Protein AF-A0A8S7IER7-F1 (afdb_monomer_lite)

Radius of gyration: 17.35 Å; chains: 1; bounding box: 42×35×53 Å

pLDDT: mean 88.7, std 8.32, range [38.31, 96.81]

Foldseek 3Di:
DDQCQLVNVLCCLQPPVLLCPDQSVDPVSNVVQVVLCVVPVVLLNVLSNLCSVQPPSVLLCNQVVCVSVLLVAAAQDHPDHSVNSSQQSSQQSVVLVVDDPVVVQQQPLRAKAWDDWDADPVRKIWTWIKGQDPDSHFAGIWIFIDINNHTDDIWHWTWHDDPNDTDIRTGGD

Organism: Escherichia coli (NCBI:txid562)

InterPro domains:
  IPR007488 Protein of unknown function DUF535 [PF04393] (23-173)
  IPR007488 Protein of unknown function DUF535 [PTHR38785] (21-173)

Structure (mmCIF, N/CA/C/O backbone):
data_AF-A0A8S7IER7-F1
#
_entry.id   AF-A0A8S7IER7-F1
#
loop_
_atom_site.group_PDB
_atom_site.id
_atom_site.type_symbol
_atom_site.label_atom_id
_atom_site.label_alt_id
_atom_site.label_comp_id
_atom_site.label_asym_id
_atom_site.label_entity_id
_atom_site.label_seq_id
_atom_site.pdbx_PDB_ins_code
_atom_site.Cartn_x
_atom_site.Cartn_y
_atom_site.Cartn_z
_atom_site.occupancy
_atom_site.B_iso_or_equiv
_atom_site.auth_seq_id
_atom_site.auth_comp_id
_atom_site.auth_asym_id
_atom_site.auth_atom_id
_atom_site.pdbx_PDB_model_num
ATOM 1 N N . MET A 1 1 ? -5.948 15.440 -17.490 1.00 38.31 1 MET A N 1
ATOM 2 C CA . MET A 1 1 ? -4.949 14.830 -16.587 1.00 38.31 1 MET A CA 1
ATOM 3 C C . MET A 1 1 ? -4.054 13.974 -17.465 1.00 38.31 1 MET A C 1
ATOM 5 O O . MET A 1 1 ? -4.584 13.185 -18.235 1.00 38.31 1 MET A O 1
ATOM 9 N N . SER A 1 2 ? -2.760 14.281 -17.532 1.00 42.16 2 SER A N 1
ATOM 10 C CA . SER A 1 2 ? -1.849 13.735 -18.546 1.00 42.16 2 SER A CA 1
ATOM 11 C C . SER A 1 2 ? -1.769 12.212 -18.452 1.00 42.16 2 SER A C 1
ATOM 13 O O . SER A 1 2 ? -1.545 11.676 -17.372 1.00 42.16 2 SER A O 1
ATOM 15 N N . ASN A 1 3 ? -1.921 11.524 -19.589 1.00 51.56 3 ASN A N 1
ATOM 16 C CA . ASN A 1 3 ? -1.562 10.113 -19.722 1.00 51.56 3 ASN A CA 1
ATOM 17 C C . ASN A 1 3 ? -0.083 9.970 -19.339 1.00 51.56 3 ASN A C 1
ATOM 19 O O . ASN A 1 3 ? 0.804 10.237 -20.153 1.00 51.56 3 ASN A O 1
ATOM 23 N N . LEU A 1 4 ? 0.185 9.625 -18.079 1.00 62.81 4 LEU A N 1
ATOM 24 C CA . LEU A 1 4 ? 1.520 9.321 -17.588 1.00 62.81 4 LEU A CA 1
ATOM 25 C C . LEU A 1 4 ? 2.020 8.116 -18.380 1.00 62.81 4 LEU A C 1
ATOM 27 O O . LEU A 1 4 ? 1.616 6.979 -18.166 1.00 62.81 4 LEU A O 1
ATOM 31 N N . SER A 1 5 ? 2.889 8.379 -19.351 1.00 80.25 5 SER A N 1
ATOM 32 C CA . SER A 1 5 ? 3.629 7.328 -20.033 1.00 80.25 5 SER A CA 1
ATOM 33 C C . SER A 1 5 ? 4.486 6.588 -19.007 1.00 80.25 5 SER A C 1
ATOM 35 O O . SER A 1 5 ? 5.054 7.207 -18.104 1.00 80.25 5 SER A O 1
ATOM 37 N N . VAL A 1 6 ? 4.648 5.277 -19.176 1.00 82.44 6 VAL A N 1
ATOM 38 C CA . VAL A 1 6 ? 5.526 4.430 -18.349 1.00 82.44 6 VAL A CA 1
ATOM 39 C C . VAL A 1 6 ? 6.906 5.069 -18.143 1.00 82.44 6 VAL A C 1
ATOM 41 O O . VAL A 1 6 ? 7.447 5.058 -17.040 1.00 82.44 6 VAL A O 1
ATOM 44 N N . ILE A 1 7 ? 7.453 5.687 -19.193 1.00 83.94 7 ILE A N 1
ATOM 45 C CA . ILE A 1 7 ? 8.747 6.376 -19.147 1.00 83.94 7 ILE A CA 1
ATOM 46 C C . ILE A 1 7 ? 8.677 7.601 -18.233 1.00 83.94 7 ILE A C 1
ATOM 48 O O . ILE A 1 7 ? 9.564 7.802 -17.410 1.00 83.94 7 ILE A O 1
ATOM 52 N N . SER A 1 8 ? 7.613 8.398 -18.332 1.00 85.00 8 SER A N 1
ATOM 53 C CA . SER A 1 8 ? 7.435 9.574 -17.477 1.00 85.00 8 SER A CA 1
ATOM 54 C C . SER A 1 8 ? 7.299 9.202 -15.998 1.00 85.00 8 SER A C 1
ATOM 56 O O . SER A 1 8 ? 7.859 9.901 -15.158 1.00 85.00 8 SER A O 1
ATOM 58 N N . LEU A 1 9 ? 6.659 8.069 -15.677 1.00 85.31 9 LEU A N 1
ATOM 59 C CA . LEU A 1 9 ? 6.598 7.547 -14.310 1.00 85.31 9 LEU A CA 1
ATOM 60 C C . LEU A 1 9 ? 7.991 7.146 -13.802 1.00 85.31 9 LEU A C 1
ATOM 62 O O . LEU A 1 9 ? 8.383 7.547 -12.710 1.00 85.31 9 LEU A O 1
ATOM 66 N N . VAL A 1 10 ? 8.770 6.410 -14.605 1.00 87.06 10 VAL A N 1
ATOM 67 C CA . VAL A 1 10 ? 10.157 6.051 -14.252 1.00 87.06 10 VAL A CA 1
ATOM 68 C C . VAL A 1 10 ? 11.003 7.303 -14.026 1.00 87.06 10 VAL A C 1
ATOM 70 O O . VAL A 1 10 ? 11.718 7.382 -13.031 1.00 87.06 10 VAL A O 1
ATOM 73 N N . VAL A 1 11 ? 10.914 8.289 -14.923 1.00 87.62 11 VAL A N 1
ATOM 74 C CA . VAL A 1 11 ? 11.660 9.547 -14.803 1.00 87.62 11 VAL A CA 1
ATOM 75 C C . VAL A 1 11 ? 11.272 10.267 -13.515 1.00 87.62 11 VAL A C 1
ATOM 77 O O . VAL A 1 11 ? 12.162 10.544 -12.714 1.00 87.62 11 VAL A O 1
ATOM 80 N N . LYS A 1 12 ? 9.972 10.469 -13.254 1.00 86.19 12 LYS A N 1
ATOM 81 C CA . LYS A 1 12 ? 9.478 11.078 -12.008 1.00 86.19 12 LYS A CA 1
ATOM 82 C C . LYS A 1 12 ? 10.055 10.382 -10.772 1.00 86.19 12 LYS A C 1
ATOM 84 O O . LYS A 1 12 ? 10.674 11.043 -9.948 1.00 86.19 12 LYS A O 1
ATOM 89 N N . LEU A 1 13 ? 9.966 9.054 -10.682 1.00 86.06 13 LEU A N 1
ATOM 90 C CA . LEU A 1 13 ? 10.496 8.291 -9.539 1.00 86.06 13 LEU A CA 1
ATOM 91 C C . LEU A 1 13 ? 12.012 8.467 -9.335 1.00 86.06 13 LEU A C 1
ATOM 93 O O . LEU A 1 13 ? 12.512 8.404 -8.211 1.00 86.06 13 LEU A O 1
ATOM 97 N N . MET A 1 14 ? 12.765 8.686 -10.413 1.00 86.69 14 MET A N 1
ATOM 98 C CA . MET A 1 14 ? 14.218 8.844 -10.349 1.00 86.69 14 MET A CA 1
ATOM 99 C C . MET A 1 14 ? 14.643 10.279 -10.015 1.00 86.69 14 MET A C 1
ATOM 101 O O . MET A 1 14 ? 15.592 10.467 -9.241 1.00 86.69 14 MET A O 1
ATOM 105 N N . THR A 1 15 ? 13.959 11.281 -10.576 1.00 84.38 15 THR A N 1
ATOM 106 C CA . THR A 1 15 ? 14.409 12.683 -10.577 1.00 84.38 15 THR A CA 1
ATOM 107 C C . THR A 1 15 ? 13.613 13.601 -9.664 1.00 84.38 15 THR A C 1
ATOM 109 O O . THR A 1 15 ? 14.185 14.541 -9.116 1.00 84.38 15 THR A O 1
ATOM 112 N N . ASP A 1 16 ? 12.316 13.361 -9.506 1.00 82.88 16 ASP A N 1
ATOM 113 C CA . ASP A 1 16 ? 11.431 14.273 -8.795 1.00 82.88 16 ASP A CA 1
ATOM 114 C C . ASP A 1 16 ? 11.582 14.095 -7.278 1.00 82.88 16 ASP A C 1
ATOM 116 O O . ASP A 1 16 ? 11.434 13.002 -6.727 1.00 82.88 16 ASP A O 1
ATOM 120 N N . ARG A 1 17 ? 11.917 15.199 -6.603 1.00 78.12 17 ARG A N 1
ATOM 121 C CA . ARG A 1 17 ? 12.174 15.233 -5.160 1.00 78.12 17 ARG A CA 1
ATOM 122 C C . ARG A 1 17 ? 10.917 14.984 -4.337 1.00 78.12 17 ARG A C 1
ATOM 124 O O . ARG A 1 17 ? 11.041 14.569 -3.191 1.00 78.12 17 ARG A O 1
ATOM 131 N N . THR A 1 18 ? 9.729 15.207 -4.898 1.00 75.25 18 THR A N 1
ATOM 132 C CA . THR A 1 18 ? 8.459 14.923 -4.212 1.00 75.25 18 THR A CA 1
ATOM 133 C C . THR A 1 18 ? 8.334 13.440 -3.850 1.00 75.25 18 THR A C 1
ATOM 135 O O . THR A 1 18 ? 7.876 13.116 -2.754 1.00 75.25 18 THR A O 1
ATOM 138 N N . PHE A 1 19 ? 8.856 12.556 -4.708 1.00 73.38 19 PHE A N 1
ATOM 139 C CA . PHE A 1 19 ? 8.880 11.107 -4.503 1.00 73.38 19 PHE A CA 1
ATOM 140 C C . PHE A 1 19 ? 10.116 10.613 -3.739 1.00 73.38 19 PHE A C 1
ATOM 142 O O . PHE A 1 19 ? 10.177 9.437 -3.384 1.00 73.38 19 PHE A O 1
ATOM 149 N N . HIS A 1 20 ? 11.110 11.469 -3.458 1.00 79.50 20 HIS A N 1
ATOM 150 C CA . HIS A 1 20 ? 12.289 11.105 -2.656 1.00 79.50 20 HIS A CA 1
ATOM 151 C C . HIS A 1 20 ? 11.923 11.117 -1.175 1.00 79.50 20 HIS A C 1
ATOM 153 O O . HIS A 1 20 ? 12.345 11.988 -0.424 1.00 79.50 20 HIS A O 1
ATOM 159 N N . ARG A 1 21 ? 11.112 10.138 -0.775 1.00 75.75 21 ARG A N 1
ATOM 160 C CA . ARG A 1 21 ? 10.746 9.877 0.616 1.00 75.75 21 ARG A CA 1
ATOM 161 C C . ARG A 1 21 ? 11.019 8.421 0.963 1.00 75.75 21 ARG A C 1
ATOM 163 O O . ARG A 1 21 ? 10.868 7.522 0.123 1.00 75.75 21 ARG A O 1
ATOM 170 N N . GLY A 1 22 ? 11.433 8.172 2.201 1.00 79.56 22 GLY A N 1
ATOM 171 C CA . GLY A 1 22 ? 11.701 6.821 2.689 1.00 79.56 22 GLY A CA 1
ATOM 172 C C . GLY A 1 22 ? 12.767 6.123 1.840 1.00 79.56 22 GLY A C 1
ATOM 173 O O . GLY A 1 22 ? 13.891 6.597 1.715 1.00 79.56 22 GLY A O 1
ATOM 174 N N . LYS A 1 23 ? 12.433 4.989 1.206 1.00 82.94 23 LYS A N 1
ATOM 175 C CA . LYS A 1 23 ? 13.424 4.210 0.434 1.00 82.94 23 LYS A CA 1
ATOM 176 C C . LYS A 1 23 ? 13.935 4.925 -0.817 1.00 82.94 23 LYS A C 1
ATOM 178 O O . LYS A 1 23 ? 15.038 4.616 -1.255 1.00 82.94 23 LYS A O 1
ATOM 183 N N . TRP A 1 24 ? 13.177 5.859 -1.389 1.00 85.06 24 TRP A N 1
ATOM 184 C CA . TRP A 1 24 ? 13.571 6.572 -2.612 1.00 85.06 24 TRP A CA 1
ATOM 185 C C . TRP A 1 24 ? 14.642 7.641 -2.392 1.00 85.06 24 TRP A C 1
ATOM 187 O O . TRP A 1 24 ? 15.338 8.006 -3.342 1.00 85.06 24 TRP A O 1
ATOM 197 N N . GLU A 1 25 ? 14.834 8.097 -1.153 1.00 86.69 25 GLU A N 1
ATOM 198 C CA . GLU A 1 25 ? 15.936 8.996 -0.795 1.00 86.69 25 GLU A CA 1
ATOM 199 C C . GLU A 1 25 ? 17.293 8.335 -1.086 1.00 86.69 25 GLU A C 1
ATOM 201 O O . GLU A 1 25 ? 18.192 8.953 -1.674 1.00 86.69 25 GLU A O 1
ATOM 206 N N . ASP A 1 26 ? 17.407 7.036 -0.789 1.00 89.81 26 ASP A N 1
ATOM 207 C CA . ASP A 1 26 ? 18.613 6.256 -1.040 1.00 89.81 26 ASP A CA 1
ATOM 208 C C . ASP A 1 26 ? 18.896 6.126 -2.547 1.00 89.81 26 ASP A C 1
ATOM 210 O O . ASP A 1 26 ? 18.177 5.489 -3.326 1.00 89.81 26 ASP A O 1
ATOM 214 N N . ARG A 1 27 ? 20.028 6.696 -2.966 1.00 89.94 27 ARG A N 1
ATOM 215 C CA . ARG A 1 27 ? 20.534 6.581 -4.339 1.00 89.94 27 ARG A CA 1
ATOM 216 C C . ARG A 1 27 ? 20.755 5.123 -4.738 1.00 89.94 27 ARG A C 1
ATOM 218 O O . ARG A 1 27 ? 20.424 4.745 -5.860 1.00 89.94 27 ARG A O 1
ATOM 225 N N . LYS A 1 28 ? 21.276 4.280 -3.837 1.00 92.19 28 LYS A N 1
ATOM 226 C CA . LYS A 1 28 ? 21.505 2.854 -4.122 1.00 92.19 28 LYS A CA 1
ATOM 227 C C . LYS A 1 28 ? 20.186 2.144 -4.397 1.00 92.19 28 LYS A C 1
ATOM 229 O O . LYS A 1 28 ? 20.135 1.283 -5.277 1.00 92.19 28 LYS A O 1
ATOM 234 N N . PHE A 1 29 ? 19.124 2.501 -3.676 1.00 90.81 29 PHE A N 1
ATOM 235 C CA . PHE A 1 29 ? 17.798 1.954 -3.923 1.00 90.81 29 PHE A CA 1
ATOM 236 C C . PHE A 1 29 ? 17.293 2.303 -5.328 1.00 90.81 29 PHE A C 1
ATOM 238 O O . PHE A 1 29 ? 16.908 1.395 -6.067 1.00 90.81 29 PHE A O 1
ATOM 245 N N . ARG A 1 30 ? 17.388 3.576 -5.727 1.00 91.75 30 ARG A N 1
ATOM 246 C CA . ARG A 1 30 ? 17.001 4.057 -7.065 1.00 91.75 30 ARG A CA 1
ATOM 247 C C . ARG A 1 30 ? 17.741 3.349 -8.197 1.00 91.75 30 ARG A C 1
ATOM 249 O O . ARG A 1 30 ? 17.107 2.827 -9.111 1.00 91.75 30 ARG A O 1
ATOM 256 N N . TYR A 1 31 ? 19.066 3.237 -8.114 1.00 92.38 31 TYR A N 1
ATOM 257 C CA . TYR A 1 31 ? 19.841 2.530 -9.141 1.00 92.38 31 TYR A CA 1
ATOM 258 C C . TYR A 1 31 ? 19.503 1.037 -9.207 1.00 92.38 31 TYR A C 1
ATOM 260 O O . TYR A 1 31 ? 19.345 0.485 -10.295 1.00 92.38 31 TYR A O 1
ATOM 268 N N . LYS A 1 32 ? 19.318 0.375 -8.056 1.00 93.31 32 LYS A N 1
ATOM 269 C CA . LYS A 1 32 ? 18.870 -1.026 -8.022 1.00 93.31 32 LYS A CA 1
ATOM 270 C C . LYS A 1 32 ? 17.456 -1.192 -8.580 1.00 93.31 32 LYS A C 1
ATOM 272 O O . LYS A 1 32 ? 17.147 -2.245 -9.126 1.00 93.31 32 LYS A O 1
ATOM 277 N N . PHE A 1 33 ? 16.575 -0.216 -8.392 1.00 92.44 33 PHE A N 1
ATOM 278 C CA . PHE A 1 33 ? 15.243 -0.222 -8.990 1.00 92.44 33 PHE A CA 1
ATOM 279 C C . PHE A 1 33 ? 15.332 -0.110 -10.515 1.00 92.44 33 PHE A C 1
ATOM 281 O O . PHE A 1 33 ? 14.789 -0.970 -11.206 1.00 92.44 33 PHE A O 1
ATOM 288 N N . LEU A 1 34 ? 16.091 0.863 -11.026 1.00 92.62 34 LEU A N 1
ATOM 289 C CA . LEU A 1 34 ? 16.282 1.056 -12.462 1.00 92.62 34 LEU A CA 1
ATOM 290 C C . LEU A 1 34 ? 16.879 -0.191 -13.127 1.00 92.62 34 LEU A C 1
ATOM 292 O O . LEU A 1 34 ? 16.339 -0.674 -14.117 1.00 92.62 34 LEU A O 1
ATOM 296 N N . LEU A 1 35 ? 17.923 -0.778 -12.531 1.00 93.44 35 LEU A N 1
ATOM 297 C CA . LEU A 1 35 ? 18.527 -2.013 -13.032 1.00 93.44 35 LEU A CA 1
ATOM 298 C C . LEU A 1 35 ? 17.501 -3.152 -13.128 1.00 93.44 35 LEU A C 1
ATOM 300 O O . LEU A 1 35 ? 17.446 -3.848 -14.135 1.00 93.44 35 LEU A O 1
ATOM 304 N N . ARG A 1 36 ? 16.645 -3.323 -12.111 1.00 91.69 36 ARG A N 1
ATOM 305 C CA . ARG A 1 36 ? 15.596 -4.357 -12.131 1.00 91.69 36 ARG A CA 1
ATOM 306 C C . ARG A 1 36 ? 14.528 -4.098 -13.190 1.00 91.69 36 ARG A C 1
ATOM 308 O O . ARG A 1 36 ? 14.035 -5.066 -13.765 1.00 91.69 36 ARG A O 1
ATOM 315 N N . CYS A 1 37 ? 14.212 -2.834 -13.472 1.00 91.31 37 CYS A N 1
ATOM 316 C CA . CYS A 1 37 ? 13.342 -2.464 -14.588 1.00 91.31 37 CYS A CA 1
ATOM 317 C C . CYS A 1 37 ? 13.976 -2.867 -15.928 1.00 91.31 37 CYS A C 1
ATOM 319 O O . CYS A 1 37 ? 13.301 -3.449 -16.772 1.00 91.31 37 CYS A O 1
ATOM 321 N N . CYS A 1 38 ? 15.282 -2.638 -16.099 1.00 90.50 38 CYS A N 1
ATOM 322 C CA . CYS A 1 38 ? 16.021 -3.034 -17.302 1.00 90.50 38 CYS A CA 1
ATOM 323 C C . CYS A 1 38 ? 16.162 -4.558 -17.455 1.00 90.50 38 CYS A C 1
ATOM 325 O O . CYS A 1 38 ? 16.126 -5.053 -18.575 1.00 90.50 38 CYS A O 1
ATOM 327 N N . CYS A 1 39 ? 16.294 -5.313 -16.359 1.00 91.44 39 CYS A N 1
ATOM 328 C CA . CYS A 1 39 ? 16.348 -6.780 -16.404 1.00 91.44 39 CYS A CA 1
ATOM 329 C C . CYS A 1 39 ? 14.987 -7.428 -16.715 1.00 91.44 39 CYS A C 1
ATOM 331 O O . CYS A 1 39 ? 14.941 -8.558 -17.196 1.00 91.44 39 CYS A O 1
ATOM 333 N N . HIS A 1 40 ? 13.878 -6.740 -16.427 1.00 88.12 40 HIS A N 1
ATOM 334 C CA . HIS A 1 40 ? 12.520 -7.264 -16.584 1.00 88.12 40 HIS A CA 1
ATOM 335 C C . HIS A 1 40 ? 11.586 -6.283 -17.325 1.00 88.12 40 HIS A C 1
ATOM 337 O O . HIS A 1 40 ? 10.500 -5.969 -16.833 1.00 88.12 40 HIS A O 1
ATOM 343 N N . PRO A 1 41 ? 11.953 -5.816 -18.533 1.00 89.19 41 PRO A N 1
ATOM 344 C CA . PRO A 1 41 ? 11.305 -4.668 -19.165 1.00 89.19 41 PRO A CA 1
ATOM 345 C C . PRO A 1 41 ? 9.851 -4.944 -19.558 1.00 89.19 41 PRO A C 1
ATOM 347 O O . PRO A 1 41 ? 8.992 -4.085 -19.379 1.00 89.19 41 PRO A O 1
ATOM 350 N N . LEU A 1 42 ? 9.539 -6.151 -20.041 1.00 90.62 42 LEU A N 1
ATOM 351 C CA . LEU A 1 42 ? 8.185 -6.506 -20.484 1.00 90.62 42 LEU A CA 1
ATOM 352 C C . LEU A 1 42 ? 7.178 -6.497 -19.327 1.00 90.62 42 LEU A C 1
ATOM 354 O O . LEU A 1 42 ? 6.111 -5.899 -19.425 1.00 90.62 42 LEU A O 1
ATOM 358 N N . ILE A 1 43 ? 7.531 -7.117 -18.200 1.00 89.56 43 ILE A N 1
ATOM 359 C CA . ILE A 1 43 ? 6.633 -7.183 -17.043 1.00 89.56 43 ILE A CA 1
ATOM 360 C C . ILE A 1 43 ? 6.568 -5.848 -16.295 1.00 89.56 43 ILE A C 1
ATOM 362 O O . ILE A 1 43 ? 5.496 -5.468 -15.836 1.00 89.56 43 ILE A O 1
ATOM 366 N N . THR A 1 44 ? 7.676 -5.101 -16.227 1.00 91.44 44 THR A N 1
ATOM 367 C CA . THR A 1 44 ? 7.688 -3.752 -15.649 1.00 91.44 44 THR A CA 1
ATOM 368 C C . THR A 1 44 ? 6.819 -2.796 -16.460 1.00 91.44 44 THR A C 1
ATOM 370 O O . THR A 1 44 ? 6.011 -2.077 -15.883 1.00 91.44 44 THR A O 1
ATOM 373 N N . THR A 1 45 ? 6.938 -2.799 -17.790 1.00 90.81 45 THR A N 1
ATOM 374 C CA . THR A 1 45 ? 6.129 -1.920 -18.650 1.00 90.81 45 THR A CA 1
ATOM 375 C C . THR A 1 45 ? 4.647 -2.269 -18.592 1.00 90.81 45 THR A C 1
ATOM 377 O O . THR A 1 45 ? 3.826 -1.359 -18.493 1.00 90.81 45 THR A O 1
ATOM 380 N N . HIS A 1 46 ? 4.299 -3.560 -18.587 1.00 91.75 46 HIS A N 1
ATOM 381 C CA . HIS A 1 46 ? 2.921 -4.007 -18.389 1.00 91.75 46 HIS A CA 1
ATOM 382 C C . HIS A 1 46 ? 2.359 -3.536 -17.041 1.00 91.75 46 HIS A C 1
ATOM 384 O O . HIS A 1 46 ? 1.304 -2.908 -17.003 1.00 91.75 46 HIS A O 1
ATOM 390 N N . TYR A 1 47 ? 3.095 -3.768 -15.951 1.00 93.25 47 TYR A N 1
ATOM 391 C CA . TYR A 1 47 ? 2.678 -3.353 -14.614 1.00 93.25 47 TYR A CA 1
ATOM 392 C C . TYR A 1 47 ? 2.517 -1.836 -14.501 1.00 93.25 47 TYR A C 1
ATOM 394 O O . TYR A 1 47 ? 1.523 -1.367 -13.964 1.00 93.25 47 TYR A O 1
ATOM 402 N N . PHE A 1 48 ? 3.456 -1.051 -15.035 1.00 92.19 48 PHE A N 1
ATOM 403 C CA . PHE A 1 48 ? 3.384 0.409 -14.937 1.00 92.19 48 PHE A CA 1
ATOM 404 C C . PHE A 1 48 ? 2.258 0.977 -15.783 1.00 92.19 48 PHE A C 1
ATOM 406 O O . PHE A 1 48 ? 1.612 1.922 -15.351 1.00 92.19 48 PHE A O 1
ATOM 413 N N . ARG A 1 49 ? 1.979 0.385 -16.950 1.00 91.62 49 ARG A N 1
ATOM 414 C CA . ARG A 1 49 ? 0.801 0.758 -17.733 1.00 91.62 49 ARG A CA 1
ATOM 415 C C . ARG A 1 49 ? -0.476 0.512 -16.930 1.00 91.62 49 ARG A C 1
ATOM 417 O O . ARG A 1 49 ? -1.271 1.431 -16.798 1.00 91.62 49 ARG A O 1
ATOM 424 N N . ALA A 1 50 ? -0.610 -0.670 -16.330 1.00 91.06 50 ALA A N 1
ATOM 425 C CA . ALA A 1 50 ? -1.761 -1.000 -15.495 1.00 91.06 50 ALA A CA 1
ATOM 426 C C . ALA A 1 50 ? -1.879 -0.079 -14.264 1.00 91.06 50 ALA A C 1
ATOM 428 O O . ALA A 1 50 ? -2.974 0.355 -13.928 1.00 91.06 50 ALA A O 1
ATOM 429 N N . LEU A 1 51 ? -0.761 0.289 -13.626 1.00 89.44 51 LEU A N 1
ATOM 430 C CA . LEU A 1 51 ? -0.758 1.279 -12.544 1.00 89.44 51 LEU A CA 1
ATOM 431 C C . LEU A 1 51 ? -1.209 2.664 -13.021 1.00 89.44 51 LEU A C 1
ATOM 433 O O . LEU A 1 51 ? -1.965 3.322 -12.320 1.00 89.44 51 LEU A O 1
ATOM 437 N N . CYS A 1 52 ? -0.767 3.116 -14.196 1.00 87.44 52 CYS A N 1
ATOM 438 C CA . CYS A 1 52 ? -1.193 4.398 -14.760 1.00 87.44 52 CYS A CA 1
ATOM 439 C C . CYS A 1 52 ? -2.674 4.406 -15.183 1.00 87.44 52 CYS A C 1
ATOM 441 O O . CYS A 1 52 ? -3.260 5.479 -15.293 1.00 87.44 52 CYS A O 1
ATOM 443 N N . GLU A 1 53 ? -3.277 3.238 -15.418 1.00 87.81 53 GLU A N 1
ATOM 444 C CA . GLU A 1 53 ? -4.717 3.075 -15.663 1.00 87.81 53 GLU A CA 1
ATOM 445 C C . GLU A 1 53 ? -5.547 3.084 -14.364 1.00 87.81 53 GLU A C 1
ATOM 447 O O . GLU A 1 53 ? -6.767 3.299 -14.397 1.00 87.81 53 GLU A O 1
ATOM 452 N N . LEU A 1 54 ? -4.915 2.884 -13.200 1.00 84.12 54 LEU A N 1
ATOM 453 C CA . LEU A 1 54 ? -5.566 3.156 -11.924 1.00 84.12 54 LEU A CA 1
ATOM 454 C C . LEU A 1 54 ? -5.791 4.669 -11.823 1.00 84.12 54 LEU A C 1
ATOM 456 O O . LEU A 1 54 ? -4.865 5.465 -11.969 1.00 84.12 54 LEU A O 1
ATOM 460 N N . SER A 1 55 ? -7.040 5.073 -11.580 1.00 65.31 55 SER A N 1
ATOM 461 C CA . SER A 1 55 ? -7.316 6.460 -11.216 1.00 65.31 55 SER A CA 1
ATOM 462 C C . SER A 1 55 ? -6.563 6.771 -9.922 1.00 65.31 55 SER A C 1
ATOM 464 O O . SER A 1 55 ? -6.504 5.916 -9.039 1.00 65.31 55 SER A O 1
ATOM 466 N N . ASP A 1 56 ? -6.004 7.977 -9.830 1.00 75.69 56 ASP A N 1
ATOM 467 C CA . ASP A 1 56 ? -5.370 8.499 -8.611 1.00 75.69 56 ASP A CA 1
ATOM 468 C C . ASP A 1 56 ? -4.000 7.867 -8.281 1.00 75.69 56 ASP A C 1
ATOM 470 O O . ASP A 1 56 ? -3.630 7.694 -7.122 1.00 75.69 56 ASP A O 1
ATOM 474 N N . ILE A 1 57 ? -3.205 7.540 -9.312 1.00 82.50 57 ILE A N 1
ATOM 475 C CA . ILE A 1 57 ? -1.837 7.020 -9.130 1.00 82.50 57 ILE A CA 1
ATOM 476 C C . ILE A 1 57 ? -0.948 7.950 -8.294 1.00 82.50 57 ILE A C 1
ATOM 478 O O . ILE A 1 57 ? -0.129 7.457 -7.525 1.00 82.50 57 ILE A O 1
ATOM 482 N N . ASP A 1 58 ? -1.104 9.270 -8.414 1.00 81.69 58 ASP A N 1
ATOM 483 C CA . ASP A 1 58 ? -0.321 10.221 -7.622 1.00 81.69 58 ASP A CA 1
ATOM 484 C C . ASP A 1 58 ? -0.634 10.052 -6.119 1.00 81.69 58 ASP A C 1
ATOM 486 O O . ASP A 1 58 ? 0.293 9.831 -5.342 1.00 81.69 58 ASP A O 1
ATOM 490 N N . ASP A 1 59 ? -1.913 9.984 -5.726 1.00 82.25 59 ASP A N 1
ATOM 491 C CA . ASP A 1 59 ? -2.339 9.725 -4.337 1.00 82.25 59 ASP A CA 1
ATOM 492 C C . ASP A 1 59 ? -1.835 8.365 -3.823 1.00 82.25 59 ASP A C 1
ATOM 494 O O . ASP A 1 59 ? -1.373 8.233 -2.687 1.00 82.25 59 ASP A O 1
ATOM 498 N N . LEU A 1 60 ? -1.884 7.332 -4.671 1.00 84.62 60 LEU A N 1
ATOM 499 C CA . LEU A 1 60 ? -1.365 6.006 -4.328 1.00 84.62 60 LEU A CA 1
ATOM 500 C C . LEU A 1 60 ? 0.147 6.024 -4.087 1.00 84.62 60 LEU A C 1
ATOM 502 O O . LEU A 1 60 ? 0.635 5.326 -3.198 1.00 84.62 60 LEU A O 1
ATOM 506 N N . LEU A 1 61 ? 0.894 6.805 -4.868 1.00 84.69 61 LEU A N 1
ATOM 507 C CA . LEU A 1 61 ? 2.340 6.947 -4.715 1.00 84.69 61 LEU A CA 1
ATOM 508 C C . LEU A 1 61 ? 2.722 7.834 -3.530 1.00 84.69 61 LEU A C 1
ATOM 510 O O . LEU A 1 61 ? 3.784 7.613 -2.949 1.00 84.69 61 LEU A O 1
ATOM 514 N N . GLU A 1 62 ? 1.885 8.796 -3.140 1.00 82.81 62 GLU A N 1
A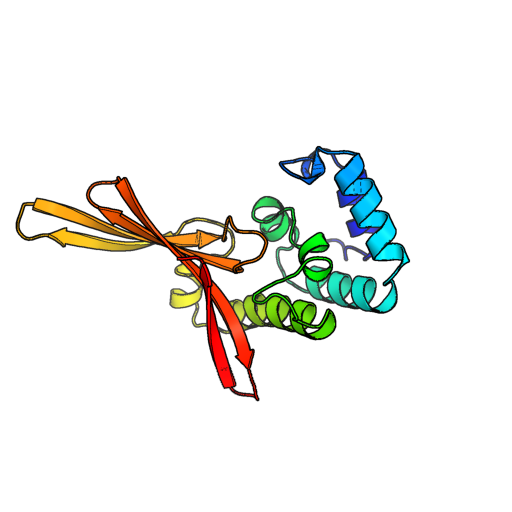TOM 515 C CA . GLU A 1 62 ? 2.089 9.543 -1.895 1.00 82.81 62 GLU A CA 1
ATOM 516 C C . GLU A 1 62 ? 2.031 8.615 -0.679 1.00 82.81 62 GLU A C 1
ATOM 518 O O . GLU A 1 62 ? 2.831 8.736 0.252 1.00 82.81 62 GLU A O 1
ATOM 523 N N . VAL A 1 63 ? 1.109 7.657 -0.714 1.00 82.88 63 VAL A N 1
ATOM 524 C CA . VAL A 1 63 ? 0.782 6.797 0.4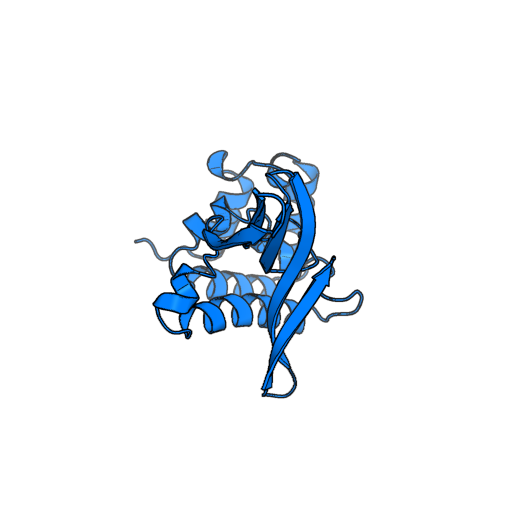22 1.00 82.88 63 VAL A CA 1
ATOM 525 C C . VAL A 1 63 ? 1.642 5.539 0.454 1.00 82.88 63 VAL A C 1
ATOM 527 O O . VAL A 1 63 ? 2.131 5.138 1.511 1.00 82.88 63 VAL A O 1
ATOM 530 N N . ASN A 1 64 ? 1.890 4.937 -0.708 1.00 85.19 64 ASN A N 1
ATOM 531 C CA . ASN A 1 64 ? 2.819 3.829 -0.876 1.00 85.19 64 ASN A CA 1
ATOM 532 C C . ASN A 1 64 ? 3.858 4.165 -1.960 1.00 85.19 64 ASN A C 1
ATOM 534 O O . ASN A 1 64 ? 3.784 3.660 -3.087 1.00 85.19 64 ASN A O 1
ATOM 538 N N . PRO A 1 65 ? 4.908 4.933 -1.613 1.00 84.12 65 PRO A N 1
ATOM 539 C CA . PRO A 1 65 ? 5.948 5.309 -2.565 1.00 84.12 65 PRO A CA 1
ATOM 540 C C . PRO A 1 65 ? 6.613 4.100 -3.217 1.00 84.12 65 PRO A C 1
ATOM 542 O O . PRO A 1 65 ? 7.065 4.162 -4.356 1.00 84.12 65 PRO A O 1
ATOM 545 N N . THR A 1 66 ? 6.708 2.970 -2.511 1.00 88.19 66 THR A N 1
ATOM 546 C CA . THR A 1 66 ? 7.413 1.783 -3.012 1.00 88.19 66 THR A CA 1
ATOM 547 C C . THR A 1 66 ? 6.565 0.893 -3.922 1.00 88.19 66 THR A C 1
ATOM 549 O O . THR A 1 66 ? 7.095 -0.091 -4.448 1.00 88.19 66 THR A O 1
ATOM 552 N N . LEU A 1 67 ? 5.302 1.255 -4.178 1.00 89.94 67 LEU A N 1
ATOM 553 C CA . LEU A 1 67 ? 4.370 0.525 -5.040 1.00 89.94 67 LEU A CA 1
ATOM 554 C C . LEU A 1 67 ? 4.953 0.157 -6.425 1.00 89.94 67 LEU A C 1
ATOM 556 O O . LEU A 1 67 ? 4.845 -1.012 -6.816 1.00 89.94 67 LEU A O 1
ATOM 560 N N . PRO A 1 68 ? 5.674 1.043 -7.146 1.00 90.44 68 PRO A N 1
ATOM 561 C CA . PRO A 1 68 ? 6.294 0.689 -8.428 1.00 90.44 68 PRO A CA 1
ATOM 562 C C . PRO A 1 68 ? 7.381 -0.383 -8.289 1.00 90.44 68 PRO A C 1
ATOM 564 O O . PRO A 1 68 ? 7.596 -1.202 -9.179 1.00 90.44 68 PRO A O 1
ATOM 567 N N . ALA A 1 69 ? 8.075 -0.413 -7.152 1.00 90.19 69 ALA A N 1
ATOM 568 C CA . ALA A 1 69 ? 9.156 -1.355 -6.889 1.00 90.19 69 ALA A CA 1
ATOM 569 C C . ALA A 1 69 ? 8.678 -2.681 -6.266 1.00 90.19 69 ALA A C 1
ATOM 571 O O . ALA A 1 69 ? 9.497 -3.589 -6.082 1.00 90.19 69 ALA A O 1
ATOM 572 N N . LYS A 1 70 ? 7.387 -2.806 -5.926 1.00 90.00 70 LYS A N 1
ATOM 573 C CA . LYS A 1 70 ? 6.828 -3.926 -5.149 1.00 90.00 70 LYS A CA 1
ATOM 574 C C . LYS A 1 70 ? 6.980 -5.267 -5.872 1.00 90.00 70 LYS A C 1
ATOM 576 O O . LYS A 1 70 ? 7.452 -6.237 -5.283 1.00 90.00 70 LYS A O 1
ATOM 581 N N . ILE A 1 71 ? 6.746 -5.291 -7.187 1.00 90.31 71 ILE A N 1
ATOM 582 C CA . ILE A 1 71 ? 6.836 -6.500 -8.032 1.00 90.31 71 ILE A CA 1
ATOM 583 C C . ILE A 1 71 ? 8.244 -7.120 -8.068 1.00 90.31 71 ILE A C 1
ATOM 585 O O . ILE A 1 71 ? 8.415 -8.326 -8.266 1.00 90.31 71 ILE A O 1
ATOM 589 N N . HIS A 1 72 ? 9.269 -6.306 -7.811 1.00 88.88 72 HIS A N 1
ATOM 590 C CA . HIS A 1 72 ? 10.674 -6.701 -7.834 1.00 88.88 72 HIS A CA 1
ATOM 591 C C . HIS A 1 72 ? 11.169 -7.303 -6.513 1.00 88.88 72 HIS A C 1
ATOM 593 O O . HIS A 1 72 ? 12.359 -7.598 -6.365 1.00 88.88 72 HIS A O 1
ATOM 599 N N . ARG A 1 73 ? 10.279 -7.470 -5.534 1.00 86.31 73 ARG A N 1
ATOM 600 C CA . ARG A 1 73 ? 10.572 -8.016 -4.210 1.00 86.31 73 ARG A CA 1
ATOM 601 C C . ARG A 1 73 ? 9.636 -9.192 -3.924 1.00 86.31 73 ARG A C 1
ATOM 603 O O . ARG A 1 73 ? 8.569 -9.262 -4.527 1.00 86.31 73 ARG A O 1
ATOM 610 N N . PRO A 1 74 ? 10.004 -10.118 -3.022 1.00 88.62 74 PRO A N 1
ATOM 611 C CA . PRO A 1 74 ? 9.042 -11.079 -2.495 1.00 88.62 74 PRO A CA 1
ATOM 612 C C . PRO A 1 74 ? 7.838 -10.333 -1.910 1.00 88.62 74 PRO A C 1
ATOM 614 O O . PRO A 1 74 ? 8.027 -9.388 -1.144 1.00 88.62 74 PRO A O 1
ATOM 617 N N . TYR A 1 75 ? 6.638 -10.747 -2.303 1.00 90.31 75 TYR A N 1
ATOM 618 C CA . TYR A 1 75 ? 5.373 -10.117 -1.933 1.00 90.31 75 TYR A CA 1
ATOM 619 C C . TYR A 1 75 ? 4.341 -11.209 -1.634 1.00 90.31 75 TYR A C 1
ATOM 621 O O . TYR A 1 75 ? 4.261 -12.189 -2.390 1.00 90.31 75 TYR A O 1
ATOM 629 N N . LEU A 1 76 ? 3.619 -11.039 -0.521 1.00 90.25 76 LEU A N 1
ATOM 630 C CA . LEU A 1 76 ? 2.683 -11.964 0.136 1.00 90.25 76 LEU A CA 1
ATOM 631 C C . LEU A 1 76 ? 3.331 -13.250 0.666 1.00 90.25 76 LEU A C 1
ATOM 633 O O . LEU A 1 76 ? 3.196 -13.577 1.837 1.00 90.25 76 LEU A O 1
ATOM 637 N N . PHE A 1 77 ? 4.100 -13.958 -0.160 1.00 87.38 77 PHE A N 1
ATOM 638 C CA . PHE A 1 77 ? 4.853 -15.144 0.247 1.00 87.38 77 PHE A CA 1
ATOM 639 C C . PHE A 1 77 ? 6.170 -15.278 -0.530 1.00 87.38 77 PHE A C 1
ATOM 641 O O . PHE A 1 77 ? 6.331 -14.769 -1.642 1.00 87.38 77 PHE A O 1
ATOM 648 N N . ARG A 1 78 ? 7.146 -15.973 0.069 1.00 83.06 78 ARG A N 1
ATOM 649 C CA . ARG A 1 78 ? 8.566 -15.964 -0.343 1.00 83.06 78 ARG A CA 1
ATOM 650 C C . ARG A 1 78 ? 8.813 -16.354 -1.808 1.00 83.06 78 ARG A C 1
ATOM 652 O O . ARG A 1 78 ? 9.686 -15.769 -2.444 1.00 83.06 78 ARG A O 1
ATOM 659 N N . ASN A 1 79 ? 8.038 -17.298 -2.342 1.00 83.75 79 ASN A N 1
ATOM 660 C CA . ASN A 1 79 ? 8.255 -17.896 -3.665 1.00 83.75 79 ASN A CA 1
ATOM 661 C C . ASN A 1 79 ? 7.208 -17.467 -4.712 1.00 83.75 79 ASN A C 1
ATOM 663 O O . ASN A 1 79 ? 6.989 -18.170 -5.698 1.00 83.75 79 ASN A O 1
ATOM 667 N N . SER A 1 80 ? 6.551 -16.317 -4.522 1.00 84.94 80 SER A N 1
ATOM 668 C CA . SER A 1 80 ? 5.608 -15.787 -5.511 1.00 84.94 80 SER A CA 1
ATOM 669 C C . SER A 1 80 ? 6.316 -15.433 -6.823 1.00 84.94 80 SER A C 1
ATOM 671 O O . SER A 1 80 ? 7.376 -14.805 -6.819 1.00 84.94 80 SER A O 1
ATOM 673 N N . ARG A 1 81 ? 5.745 -15.829 -7.967 1.00 90.12 81 ARG A N 1
ATOM 674 C CA . ARG A 1 81 ? 6.256 -15.450 -9.299 1.00 90.12 81 ARG A CA 1
ATOM 675 C C . ARG A 1 81 ? 5.954 -13.975 -9.570 1.00 90.12 81 ARG A C 1
ATOM 677 O O . ARG A 1 81 ? 4.903 -13.494 -9.166 1.00 90.12 81 ARG A O 1
ATOM 684 N N . THR A 1 82 ? 6.809 -13.267 -10.312 1.00 89.50 82 THR A N 1
ATOM 685 C CA . THR A 1 82 ? 6.608 -11.833 -10.612 1.00 89.50 82 THR A CA 1
ATOM 686 C C . THR A 1 82 ? 5.241 -11.543 -11.241 1.00 89.50 82 THR A C 1
ATOM 688 O O . THR A 1 82 ? 4.600 -10.578 -10.847 1.00 89.50 82 THR A O 1
ATOM 691 N N . GLY A 1 83 ? 4.752 -12.408 -12.141 1.00 90.56 83 GLY A N 1
ATOM 692 C CA . GLY A 1 83 ? 3.410 -12.272 -12.728 1.00 90.56 83 GLY A CA 1
ATOM 693 C C . GLY A 1 83 ? 2.286 -12.356 -11.693 1.00 90.56 83 GLY A C 1
ATOM 694 O O . GLY A 1 83 ? 1.377 -11.537 -11.711 1.00 90.56 83 GLY A O 1
ATOM 695 N N . PHE A 1 84 ? 2.398 -13.270 -10.724 1.00 91.75 84 PHE A N 1
ATOM 696 C CA . PHE A 1 84 ? 1.456 -13.333 -9.605 1.00 91.75 84 PHE A CA 1
ATOM 697 C C . PHE A 1 84 ? 1.510 -12.061 -8.755 1.00 91.75 84 PHE A C 1
ATOM 699 O O . PHE A 1 84 ? 0.474 -11.559 -8.350 1.00 91.75 84 PHE A O 1
ATOM 706 N N . ARG A 1 85 ? 2.705 -11.513 -8.500 1.00 93.44 85 ARG A N 1
ATOM 707 C CA . ARG A 1 85 ? 2.848 -10.278 -7.711 1.00 93.44 85 ARG A CA 1
ATOM 708 C C . ARG A 1 85 ? 2.179 -9.092 -8.397 1.00 93.44 85 ARG A C 1
ATOM 710 O O . ARG A 1 85 ? 1.494 -8.331 -7.731 1.00 93.44 85 ARG A O 1
ATOM 717 N N . VAL A 1 86 ? 2.370 -8.961 -9.711 1.00 93.62 86 VAL A N 1
ATOM 718 C CA . VAL A 1 86 ? 1.680 -7.955 -10.531 1.00 93.62 86 VAL A CA 1
ATOM 719 C C . VAL A 1 86 ? 0.170 -8.120 -10.388 1.00 93.62 86 VAL A C 1
ATOM 721 O O . VAL A 1 86 ? -0.504 -7.166 -10.015 1.00 93.62 86 VAL A O 1
ATOM 724 N N . GLN A 1 87 ? -0.339 -9.335 -10.612 1.00 93.81 87 GLN A N 1
ATOM 725 C CA . GLN A 1 87 ? -1.771 -9.606 -10.541 1.00 93.81 87 GLN A CA 1
ATOM 726 C C . GLN A 1 87 ? -2.341 -9.324 -9.150 1.00 93.81 87 GLN A C 1
ATOM 728 O O . GLN A 1 87 ? -3.338 -8.632 -9.047 1.00 93.81 87 GLN A O 1
ATOM 733 N N . ALA A 1 88 ? -1.691 -9.788 -8.083 1.00 94.56 88 ALA A N 1
ATOM 734 C CA . ALA A 1 88 ? -2.173 -9.615 -6.716 1.00 94.56 88 ALA A CA 1
ATOM 735 C C . ALA A 1 88 ? -2.265 -8.136 -6.305 1.00 94.56 88 ALA A C 1
ATOM 737 O O . ALA A 1 88 ? -3.232 -7.739 -5.660 1.00 94.56 88 ALA A O 1
ATOM 738 N N . VAL A 1 89 ? -1.289 -7.313 -6.709 1.00 93.81 89 VAL A N 1
ATOM 739 C CA . VAL A 1 89 ? -1.336 -5.866 -6.456 1.00 93.81 89 VAL A CA 1
ATOM 740 C C . VAL A 1 89 ? -2.475 -5.215 -7.244 1.00 93.81 89 VAL A C 1
ATOM 742 O O . VAL A 1 89 ? -3.259 -4.460 -6.676 1.00 93.81 89 VAL A O 1
ATOM 745 N N . LEU A 1 90 ? -2.596 -5.506 -8.542 1.00 93.31 90 LEU A N 1
ATOM 746 C CA . LEU A 1 90 ? -3.640 -4.912 -9.385 1.00 93.31 90 LEU A CA 1
ATOM 747 C C . LEU A 1 90 ? -5.043 -5.367 -8.967 1.00 93.31 90 LEU A C 1
ATOM 749 O O . LEU A 1 90 ? -5.951 -4.541 -8.869 1.00 93.31 90 LEU A O 1
ATOM 753 N N . ASP A 1 91 ? -5.209 -6.656 -8.664 1.00 95.12 91 ASP A N 1
ATOM 754 C CA . ASP A 1 91 ? -6.451 -7.234 -8.157 1.00 95.12 91 ASP A CA 1
ATOM 755 C C . ASP A 1 91 ? -6.934 -6.475 -6.933 1.00 95.12 91 ASP A C 1
ATOM 757 O O . ASP A 1 91 ? -8.116 -6.158 -6.862 1.00 95.12 91 ASP A O 1
ATOM 761 N N . HIS A 1 92 ? -6.041 -6.137 -6.000 1.00 94.81 92 HIS A N 1
ATOM 762 C CA . HIS A 1 92 ? -6.420 -5.397 -4.806 1.00 94.81 92 HIS A CA 1
ATOM 763 C C . HIS A 1 92 ? -7.087 -4.071 -5.150 1.00 94.81 92 HIS A C 1
ATOM 765 O O . HIS A 1 92 ? -8.216 -3.820 -4.724 1.00 94.81 92 HIS A O 1
ATOM 771 N N . TYR A 1 93 ? -6.432 -3.244 -5.962 1.00 92.56 93 TYR A N 1
ATOM 772 C CA . TYR A 1 93 ? -6.973 -1.938 -6.323 1.00 92.56 93 TYR A CA 1
ATOM 773 C C . TYR A 1 93 ? -8.257 -2.056 -7.152 1.00 92.56 93 TYR A C 1
ATOM 775 O O . TYR A 1 93 ? -9.216 -1.319 -6.910 1.00 92.56 93 TYR A O 1
ATOM 783 N N . HIS A 1 94 ? -8.336 -3.009 -8.083 1.00 92.56 94 HIS A N 1
ATOM 784 C CA . HIS A 1 94 ? -9.557 -3.246 -8.855 1.00 92.56 94 HIS A CA 1
ATOM 785 C C . HIS A 1 94 ? -10.709 -3.765 -7.985 1.00 92.56 94 HIS A C 1
ATOM 787 O O . HIS A 1 94 ? -11.838 -3.287 -8.114 1.00 92.56 94 HIS A O 1
ATOM 793 N N . LEU A 1 95 ? -10.435 -4.689 -7.062 1.00 94.25 95 LEU A N 1
ATOM 794 C CA . LEU A 1 95 ? -11.420 -5.228 -6.131 1.00 94.25 95 LEU A CA 1
ATOM 795 C C . LEU A 1 95 ? -11.951 -4.130 -5.218 1.00 94.25 95 LEU A C 1
ATOM 797 O O . LEU A 1 95 ? -13.167 -3.969 -5.156 1.00 94.25 95 LEU A O 1
ATOM 801 N N . ILE A 1 96 ? -11.081 -3.322 -4.604 1.00 92.69 96 ILE A N 1
ATOM 802 C CA . ILE A 1 96 ? -11.489 -2.179 -3.773 1.00 92.69 96 ILE A CA 1
ATOM 803 C C . ILE A 1 96 ? -12.387 -1.216 -4.558 1.00 92.69 96 ILE A C 1
ATOM 805 O O . ILE A 1 96 ? -13.413 -0.767 -4.046 1.00 92.69 96 ILE A O 1
ATOM 809 N N . ARG A 1 97 ? -12.054 -0.927 -5.822 1.00 90.00 97 ARG A N 1
ATOM 810 C CA . ARG A 1 97 ? -12.881 -0.063 -6.681 1.00 90.00 97 ARG A CA 1
ATOM 811 C C . ARG A 1 97 ? -14.246 -0.670 -7.002 1.00 90.00 97 ARG A C 1
ATOM 813 O O . ARG A 1 97 ? -15.197 0.094 -7.153 1.00 90.00 97 ARG A O 1
ATOM 820 N N . SER A 1 98 ? -14.337 -1.999 -7.088 1.00 91.94 98 SER A N 1
ATOM 821 C CA . SER A 1 98 ? -15.581 -2.735 -7.353 1.00 91.94 98 SER A CA 1
ATOM 822 C C . SER A 1 98 ? -16.506 -2.877 -6.138 1.00 91.94 98 SER A C 1
ATOM 824 O O . SER A 1 98 ? -17.654 -3.290 -6.296 1.00 91.94 98 SER A O 1
ATOM 826 N N . LEU A 1 99 ? -16.025 -2.562 -4.929 1.00 92.81 99 LEU A N 1
ATOM 827 C CA . LEU A 1 99 ? -16.833 -2.632 -3.714 1.00 92.81 99 LEU A CA 1
ATOM 828 C C . LEU A 1 99 ? -17.887 -1.513 -3.667 1.00 92.81 99 LEU A C 1
ATOM 830 O O . LEU A 1 99 ? -17.678 -0.438 -4.241 1.00 92.81 99 LEU A O 1
ATOM 834 N N . PRO A 1 100 ? -18.995 -1.720 -2.927 1.00 94.88 100 PRO A N 1
ATOM 835 C CA . PRO A 1 100 ? -19.962 -0.665 -2.649 1.00 94.88 100 PRO A CA 1
ATOM 836 C C . PRO A 1 100 ? -19.285 0.581 -2.074 1.00 94.88 100 PRO A C 1
ATOM 838 O O . PRO A 1 100 ? -18.314 0.484 -1.320 1.00 94.88 100 PRO A O 1
ATOM 841 N N . GLN A 1 101 ? -19.813 1.762 -2.402 1.00 92.06 101 GLN A N 1
ATOM 842 C CA . GLN A 1 101 ? -19.175 3.035 -2.055 1.00 92.06 101 GLN A CA 1
ATOM 843 C C . GLN A 1 101 ? -18.920 3.187 -0.546 1.00 92.06 101 GLN A C 1
ATOM 845 O O . GLN A 1 101 ? -17.913 3.775 -0.159 1.00 92.06 101 GLN A O 1
ATOM 850 N N . GLU A 1 102 ? -19.810 2.668 0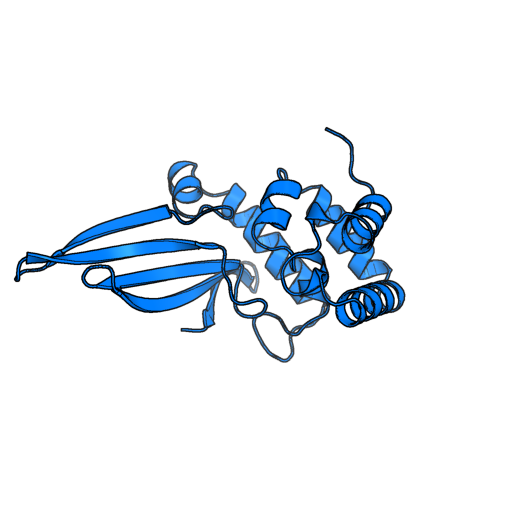.299 1.00 91.06 102 GLU A N 1
ATOM 851 C CA . GLU A 1 102 ? -19.670 2.680 1.760 1.00 91.06 102 GLU A CA 1
ATOM 852 C C . GLU A 1 102 ? -18.458 1.860 2.213 1.00 91.06 102 GLU A C 1
ATOM 854 O O . GLU A 1 102 ? -17.577 2.377 2.898 1.00 91.06 102 GLU A O 1
ATOM 859 N N . VAL A 1 103 ? -18.338 0.624 1.724 1.00 92.25 103 VAL A N 1
ATOM 860 C CA . VAL A 1 103 ? -17.204 -0.261 2.024 1.00 92.25 103 VAL A CA 1
ATOM 861 C C . VAL A 1 103 ? -15.902 0.316 1.469 1.00 92.25 103 VAL A C 1
ATOM 863 O O . VAL A 1 103 ? -14.874 0.293 2.139 1.00 92.25 103 VAL A O 1
ATOM 866 N N . ARG A 1 104 ? -15.932 0.907 0.271 1.00 91.75 104 ARG A N 1
ATOM 867 C CA . ARG A 1 104 ? -14.759 1.565 -0.320 1.00 91.75 104 ARG A CA 1
ATOM 868 C C . ARG A 1 104 ? -14.284 2.761 0.508 1.00 91.75 104 ARG A C 1
ATOM 870 O O . ARG A 1 104 ? -13.086 3.006 0.584 1.00 91.75 104 ARG A O 1
ATOM 877 N N . ARG A 1 105 ? -15.204 3.508 1.133 1.00 89.94 105 ARG A N 1
ATOM 878 C CA . ARG A 1 105 ? -14.848 4.597 2.059 1.00 89.94 105 ARG A CA 1
ATOM 879 C C . ARG A 1 105 ? -14.185 4.062 3.325 1.00 89.94 105 ARG A C 1
ATOM 881 O O . ARG A 1 105 ? -13.255 4.700 3.800 1.00 89.94 105 ARG A O 1
ATOM 888 N N . MET A 1 106 ? -14.639 2.916 3.832 1.00 91.81 106 MET A N 1
ATOM 889 C CA . MET A 1 106 ? -14.049 2.235 4.990 1.00 91.81 106 MET A CA 1
ATOM 890 C C . MET A 1 106 ? -12.651 1.677 4.685 1.00 91.81 106 MET A C 1
ATOM 892 O O . MET A 1 106 ? -11.740 1.816 5.494 1.00 91.81 106 MET A O 1
ATOM 896 N N . LEU A 1 107 ? -12.464 1.089 3.502 1.00 91.44 107 LEU A N 1
ATOM 897 C CA . LEU A 1 107 ? -11.197 0.519 3.031 1.00 91.44 107 LEU A CA 1
ATOM 898 C C . LEU A 1 107 ? -10.387 1.533 2.214 1.00 91.44 107 LEU A C 1
ATOM 900 O O . LEU A 1 107 ? -9.948 1.255 1.097 1.00 91.44 107 LEU A O 1
ATOM 904 N N . ASN A 1 108 ? -10.238 2.742 2.752 1.00 83.50 108 ASN A N 1
ATOM 905 C CA . ASN A 1 108 ? -9.554 3.816 2.052 1.00 83.50 108 ASN A CA 1
ATOM 906 C C . ASN A 1 108 ? -8.061 3.490 1.875 1.00 83.50 108 ASN A C 1
ATOM 908 O O . ASN A 1 108 ? -7.315 3.373 2.844 1.00 83.50 108 ASN A O 1
ATOM 912 N N . VAL A 1 109 ? -7.630 3.376 0.619 1.00 83.19 109 VAL A N 1
ATOM 913 C CA . VAL A 1 109 ? -6.241 3.056 0.249 1.00 83.19 109 VAL A CA 1
ATOM 914 C C . VAL A 1 109 ? -5.272 4.218 0.435 1.00 83.19 109 VAL A C 1
ATOM 916 O O . VAL A 1 109 ? -4.068 3.992 0.362 1.00 83.19 109 VAL A O 1
ATOM 919 N N . SER A 1 110 ? -5.773 5.428 0.704 1.00 84.44 110 SER A N 1
ATOM 920 C CA . SER A 1 110 ? -4.954 6.638 0.802 1.00 84.44 110 SER A CA 1
ATOM 921 C C . SER A 1 110 ? -4.816 7.192 2.224 1.00 84.44 110 SER A C 1
ATOM 923 O O . SER A 1 110 ? -3.921 7.986 2.495 1.00 84.44 110 SER A O 1
ATOM 925 N N . ARG A 1 111 ? -5.689 6.810 3.164 1.00 87.69 111 ARG A N 1
ATOM 926 C CA . ARG A 1 111 ? -5.641 7.322 4.545 1.00 87.69 111 ARG A CA 1
ATOM 927 C C . ARG A 1 111 ? -6.257 6.367 5.548 1.00 87.69 111 ARG A C 1
ATOM 929 O O . ARG A 1 111 ? -7.132 5.575 5.211 1.00 87.69 111 ARG A O 1
ATOM 936 N N . GLU A 1 112 ? -5.845 6.506 6.802 1.00 93.31 112 GLU A N 1
ATOM 937 C CA . GLU A 1 112 ? -6.476 5.787 7.901 1.00 93.31 112 GLU A CA 1
ATOM 938 C C . GLU A 1 112 ? -7.943 6.213 8.075 1.00 93.31 112 GLU A C 1
ATOM 940 O O . GLU A 1 112 ? -8.271 7.400 8.077 1.00 93.31 112 GLU A O 1
ATOM 945 N N . THR A 1 113 ? -8.828 5.228 8.202 1.00 94.69 113 THR A N 1
ATOM 946 C CA . THR A 1 113 ? -10.270 5.398 8.369 1.00 94.69 113 THR A CA 1
ATOM 947 C C . THR A 1 113 ? -10.740 4.586 9.569 1.00 94.69 113 THR A C 1
ATOM 949 O O . THR A 1 113 ? -10.473 3.388 9.661 1.00 94.69 113 THR A O 1
ATOM 952 N N . SER A 1 114 ? -11.453 5.230 10.493 1.00 94.44 114 SER A N 1
ATOM 953 C CA . SER A 1 114 ? -12.073 4.539 11.628 1.00 94.44 114 SER A CA 1
ATOM 954 C C . SER A 1 114 ? -13.208 3.636 11.141 1.00 94.44 114 SER A C 1
ATOM 956 O O . SER A 1 114 ? -14.068 4.085 10.383 1.00 94.44 114 SER A O 1
ATOM 958 N N . LEU A 1 115 ? -13.191 2.366 11.552 1.00 95.75 115 LEU A N 1
ATOM 959 C CA . LEU A 1 115 ? -14.215 1.376 11.208 1.00 95.75 115 LEU A CA 1
ATOM 960 C C . LEU A 1 115 ? -15.227 1.213 12.334 1.00 95.75 115 LEU A C 1
ATOM 962 O O . LEU A 1 115 ? -16.430 1.187 12.094 1.00 95.75 115 LEU A O 1
ATOM 966 N N . VAL A 1 116 ? -14.732 1.084 13.563 1.00 94.94 116 VAL A N 1
ATOM 967 C CA . VAL A 1 116 ? -15.563 0.967 14.755 1.00 94.94 116 VAL A CA 1
ATOM 968 C C . VAL A 1 116 ? -14.835 1.567 15.945 1.00 94.94 116 VAL A C 1
ATOM 970 O O . VAL A 1 116 ? -13.621 1.434 16.090 1.00 94.94 116 VAL A O 1
ATOM 973 N N . ARG A 1 117 ? -15.613 2.214 16.803 1.00 94.94 117 ARG A N 1
ATOM 974 C CA . ARG A 1 117 ? -15.194 2.711 18.104 1.00 94.94 117 ARG A CA 1
ATOM 975 C C . ARG A 1 117 ? -16.264 2.319 19.102 1.00 94.94 117 ARG A C 1
ATOM 977 O O . ARG A 1 117 ? -17.427 2.666 18.912 1.00 94.94 117 ARG A O 1
ATOM 984 N N . THR A 1 118 ? -15.882 1.574 20.128 1.00 95.06 118 THR A N 1
ATOM 985 C CA . THR A 1 118 ? -16.810 1.098 21.152 1.00 95.06 118 THR A CA 1
ATOM 986 C C . THR A 1 118 ? -16.197 1.234 22.530 1.00 95.06 118 THR A C 1
ATOM 988 O O . THR A 1 118 ? -14.991 1.073 22.712 1.00 95.06 118 THR A O 1
ATOM 991 N N . GLU A 1 119 ? -17.041 1.518 23.508 1.00 94.88 119 GLU A N 1
ATOM 992 C CA . GLU A 1 119 ? -16.660 1.530 24.911 1.00 94.88 119 GLU A CA 1
ATOM 993 C C . GLU A 1 119 ? -16.797 0.114 25.482 1.00 94.88 119 GLU A C 1
ATOM 995 O O . GLU A 1 119 ? -17.780 -0.589 25.235 1.00 94.88 119 GLU A O 1
ATOM 1000 N N . GLY A 1 120 ? -15.768 -0.342 26.1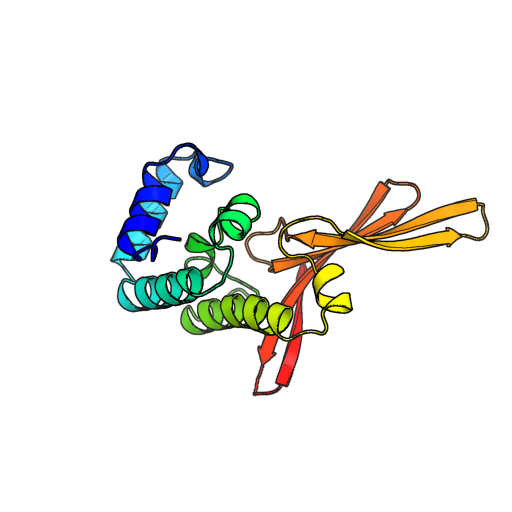89 1.00 86.88 120 GLY A N 1
ATOM 1001 C CA . GLY A 1 120 ? -15.786 -1.585 26.946 1.00 86.88 120 GLY A CA 1
ATOM 1002 C C . GLY A 1 120 ? -16.494 -1.417 28.290 1.00 86.88 120 GLY A C 1
ATOM 1003 O O . GLY A 1 120 ? -16.763 -0.308 28.740 1.00 86.88 120 GLY A O 1
ATOM 1004 N N . LYS A 1 121 ? -16.735 -2.534 28.984 1.00 85.25 121 LYS A N 1
ATOM 1005 C CA . LYS A 1 121 ? -17.462 -2.554 30.270 1.00 85.25 121 LYS A CA 1
ATOM 1006 C C . LYS A 1 121 ? -16.842 -1.673 31.363 1.00 85.25 121 LYS A C 1
ATOM 1008 O O . LYS A 1 121 ? -17.562 -1.201 32.231 1.00 85.25 121 LYS A O 1
ATOM 1013 N N . ASP A 1 122 ? -15.535 -1.438 31.294 1.00 88.81 122 ASP A N 1
ATOM 1014 C CA . ASP A 1 122 ? -14.786 -0.660 32.289 1.00 88.81 122 ASP A CA 1
ATOM 1015 C C . ASP A 1 122 ? -14.582 0.810 31.873 1.00 88.81 122 ASP A C 1
ATOM 1017 O O . ASP A 1 122 ? -13.656 1.461 32.353 1.00 88.81 122 ASP A O 1
ATOM 1021 N N . GLY A 1 123 ? -15.354 1.313 30.903 1.00 87.06 123 GLY A N 1
ATOM 1022 C CA . GLY A 1 123 ? -15.203 2.672 30.364 1.00 87.06 123 GLY A CA 1
ATOM 1023 C C . GLY A 1 123 ? -13.977 2.873 29.460 1.00 87.06 123 GLY A C 1
ATOM 1024 O O . GLY A 1 123 ? -13.592 3.994 29.135 1.00 87.06 123 GLY A O 1
ATOM 1025 N N . ARG A 1 124 ? -13.309 1.780 29.067 1.00 92.06 124 ARG A N 1
ATOM 1026 C CA . ARG A 1 124 ? -12.099 1.801 28.227 1.00 92.06 124 ARG A CA 1
ATOM 1027 C C . ARG A 1 124 ? -12.469 1.697 26.753 1.00 92.06 124 ARG A C 1
ATOM 1029 O O . ARG A 1 124 ? -13.280 0.852 26.385 1.00 92.06 124 ARG A O 1
ATOM 1036 N N . TRP A 1 125 ? -11.845 2.507 25.903 1.00 93.94 125 TRP A N 1
ATOM 1037 C CA . TRP A 1 125 ? -12.149 2.533 24.470 1.00 93.94 125 TRP A CA 1
ATOM 1038 C C . TRP A 1 125 ? -11.451 1.415 23.695 1.00 93.94 125 TRP A C 1
ATOM 1040 O O . TRP A 1 125 ? -10.269 1.142 23.903 1.00 93.94 125 TRP A O 1
ATOM 1050 N N . LEU A 1 126 ? -12.184 0.806 22.769 1.00 95.25 126 LEU A N 1
ATOM 1051 C CA . LEU A 1 126 ? -11.678 -0.099 21.749 1.00 95.25 126 LEU A CA 1
ATOM 1052 C C . LEU A 1 126 ? -11.929 0.531 20.377 1.00 95.25 126 LEU A C 1
ATOM 1054 O O . LEU A 1 126 ? -13.075 0.823 20.027 1.00 95.25 126 LEU A O 1
ATOM 1058 N N . ASP A 1 127 ? -10.869 0.706 19.597 1.00 96.12 127 ASP A N 1
ATOM 1059 C CA . ASP A 1 127 ? -10.933 1.301 18.266 1.00 96.12 127 ASP A CA 1
ATOM 1060 C C . ASP A 1 127 ? -10.366 0.326 17.231 1.00 96.12 127 ASP A C 1
ATOM 1062 O O . ASP A 1 127 ? -9.271 -0.214 17.399 1.00 96.12 127 ASP A O 1
ATOM 1066 N N . ILE A 1 128 ? -11.086 0.128 16.129 1.00 96.56 128 ILE A N 1
ATOM 1067 C CA . ILE A 1 128 ? -10.575 -0.567 14.947 1.00 96.56 128 ILE A CA 1
ATOM 1068 C C . ILE A 1 128 ? -10.599 0.417 13.790 1.00 96.56 128 ILE A C 1
ATOM 1070 O O . ILE A 1 128 ? -11.615 1.048 13.500 1.00 96.56 128 ILE A O 1
ATOM 1074 N N . SER A 1 129 ? -9.473 0.520 13.103 1.00 96.81 129 SER A N 1
ATOM 1075 C CA . SER A 1 129 ? -9.308 1.375 11.929 1.00 96.81 129 SER A CA 1
ATOM 1076 C C . SER A 1 129 ? -8.666 0.593 10.791 1.00 96.81 129 SER A C 1
ATOM 1078 O O . SER A 1 129 ? -7.992 -0.409 11.028 1.00 96.81 129 SER A O 1
ATOM 1080 N N . CYS A 1 130 ? -8.883 1.044 9.560 1.00 96.69 130 CYS A N 1
ATOM 1081 C CA . CYS A 1 130 ? -8.206 0.548 8.372 1.00 96.69 130 CYS A CA 1
ATOM 1082 C C . CYS A 1 130 ? -7.269 1.630 7.851 1.00 96.69 130 CYS A C 1
ATOM 1084 O O . CYS A 1 130 ? -7.702 2.760 7.646 1.00 96.69 130 CYS A O 1
ATOM 1086 N N . SER A 1 131 ? -6.011 1.294 7.600 1.00 94.56 131 SER A N 1
ATOM 1087 C CA . SER A 1 131 ? -5.023 2.192 7.016 1.00 94.56 131 SER A CA 1
ATOM 1088 C C . SER A 1 131 ? -4.367 1.564 5.787 1.00 94.56 131 SER A C 1
ATOM 1090 O O . SER A 1 131 ? -4.391 0.341 5.618 1.00 94.56 131 SER A O 1
ATOM 1092 N N . PRO A 1 132 ? -3.702 2.376 4.955 1.00 91.75 132 PRO A N 1
ATOM 1093 C CA . PRO A 1 132 ? -2.719 1.872 4.009 1.00 91.75 132 PRO A CA 1
ATOM 1094 C C . PRO A 1 132 ? -1.643 1.064 4.743 1.00 91.75 132 PRO A C 1
ATOM 1096 O O . PRO A 1 132 ? -1.258 1.396 5.871 1.00 91.75 132 PRO A O 1
ATOM 1099 N N . CYS A 1 133 ? -1.177 -0.023 4.133 1.00 88.75 133 CYS A N 1
ATOM 1100 C CA . CYS A 1 133 ? -0.204 -0.903 4.762 1.00 88.75 133 CYS A CA 1
ATOM 1101 C C . CYS A 1 133 ? 1.201 -0.291 4.723 1.00 88.75 133 CYS A C 1
ATOM 1103 O O . CYS A 1 133 ? 1.765 -0.069 3.653 1.00 88.75 133 CYS A O 1
ATOM 1105 N N . GLY A 1 134 ? 1.806 -0.099 5.897 1.00 82.88 134 GLY A N 1
ATOM 1106 C CA . GLY A 1 134 ? 3.215 0.295 6.018 1.00 82.88 134 GLY A CA 1
ATOM 1107 C C . GLY A 1 134 ? 4.215 -0.848 5.787 1.00 82.88 134 GLY A C 1
ATOM 1108 O O . GLY A 1 134 ? 5.424 -0.620 5.802 1.00 82.88 134 GLY A O 1
ATOM 1109 N N . PHE A 1 135 ? 3.743 -2.084 5.596 1.00 84.19 135 PHE A N 1
ATOM 1110 C CA . PHE A 1 135 ? 4.593 -3.254 5.385 1.00 84.19 135 PHE A CA 1
ATOM 1111 C C . PHE A 1 135 ? 4.714 -3.575 3.894 1.00 84.19 135 PHE A C 1
ATOM 1113 O O . PHE A 1 135 ? 3.857 -4.225 3.298 1.00 84.19 135 PHE A O 1
ATOM 1120 N N . ASP A 1 136 ? 5.844 -3.181 3.301 1.00 81.69 136 ASP A N 1
ATOM 1121 C CA . ASP A 1 136 ? 6.150 -3.309 1.865 1.00 81.69 136 ASP A CA 1
ATOM 1122 C C . ASP A 1 136 ? 5.885 -4.694 1.234 1.00 81.69 136 ASP A C 1
ATOM 1124 O O . ASP A 1 136 ? 5.840 -4.798 0.008 1.00 81.69 136 ASP A O 1
ATOM 1128 N N . ARG A 1 137 ? 5.826 -5.779 2.016 1.00 87.62 137 ARG A N 1
ATOM 1129 C CA . ARG A 1 137 ? 5.778 -7.160 1.502 1.00 87.62 137 ARG A CA 1
ATOM 1130 C C . ARG A 1 137 ? 4.552 -7.957 1.931 1.00 87.62 137 ARG A C 1
ATOM 1132 O O . ARG A 1 137 ? 4.371 -9.058 1.416 1.00 87.62 137 ARG A O 1
ATOM 1139 N N . GLU A 1 138 ? 3.755 -7.432 2.850 1.00 88.12 138 GLU A N 1
ATOM 1140 C CA . GLU A 1 138 ? 2.785 -8.228 3.614 1.00 88.12 138 GLU A CA 1
ATOM 1141 C C . GLU A 1 138 ? 1.337 -7.859 3.290 1.00 88.12 138 GLU A C 1
ATOM 1143 O O . GLU A 1 138 ? 0.443 -8.684 3.446 1.00 88.12 138 GLU A O 1
ATOM 1148 N N . GLY A 1 139 ? 1.100 -6.677 2.718 1.00 92.19 139 GLY A N 1
ATOM 1149 C CA . GLY A 1 139 ? -0.184 -6.377 2.110 1.00 92.19 139 GLY A CA 1
ATOM 1150 C C . GLY A 1 139 ? -0.275 -4.992 1.486 1.00 92.19 139 GLY A C 1
ATOM 1151 O O . GLY A 1 139 ? 0.736 -4.303 1.313 1.00 92.19 139 GLY A O 1
ATOM 1152 N N . GLU A 1 140 ? -1.499 -4.604 1.140 1.00 93.56 140 GLU A N 1
ATOM 1153 C CA . GLU A 1 140 ? -1.833 -3.262 0.645 1.00 93.56 140 GLU A CA 1
ATOM 1154 C C . GLU A 1 140 ? -2.582 -2.431 1.689 1.00 93.56 140 GLU A C 1
ATOM 1156 O O . GLU A 1 140 ? -2.337 -1.231 1.807 1.00 93.56 140 GLU A O 1
ATOM 1161 N N . LEU A 1 141 ? -3.423 -3.071 2.506 1.00 94.94 141 LEU A N 1
ATOM 1162 C CA . LEU A 1 141 ? -4.134 -2.447 3.621 1.00 94.94 141 LEU A CA 1
ATOM 1163 C C . LEU A 1 141 ? -3.754 -3.094 4.951 1.00 94.94 141 LEU A C 1
ATOM 1165 O O . LEU A 1 141 ? -3.119 -4.149 5.007 1.00 94.94 141 LEU A O 1
ATOM 1169 N N . MET A 1 142 ? -4.132 -2.434 6.036 1.00 95.50 142 MET A N 1
ATOM 1170 C CA . MET A 1 142 ? -3.879 -2.876 7.394 1.00 95.50 142 MET A CA 1
ATOM 1171 C C . MET A 1 142 ? -5.050 -2.518 8.298 1.00 95.50 142 MET A C 1
ATOM 1173 O O . MET A 1 142 ? -5.530 -1.391 8.276 1.00 95.50 142 MET A O 1
ATOM 1177 N N . LEU A 1 143 ? -5.483 -3.467 9.122 1.00 96.19 143 LEU A N 1
ATOM 1178 C CA . LEU A 1 143 ? -6.356 -3.202 10.256 1.00 96.19 143 LEU A CA 1
ATOM 1179 C C . LEU A 1 143 ? -5.504 -2.917 11.484 1.00 96.19 143 LEU A C 1
ATOM 1181 O O . LEU A 1 143 ? -4.575 -3.665 11.780 1.00 96.19 143 LEU A O 1
ATOM 1185 N N . ILE A 1 144 ? -5.829 -1.852 12.204 1.00 96.44 144 ILE A N 1
ATOM 1186 C CA . ILE A 1 144 ? -5.146 -1.464 13.435 1.00 96.44 144 ILE A CA 1
ATOM 1187 C C . ILE A 1 144 ? -6.153 -1.553 14.572 1.00 96.44 144 ILE A C 1
ATOM 1189 O O . ILE A 1 144 ? -7.156 -0.834 14.565 1.00 96.44 144 ILE A O 1
ATOM 1193 N N . LEU A 1 145 ? -5.862 -2.421 15.541 1.00 96.44 145 LEU A N 1
ATOM 1194 C CA . LEU A 1 145 ? -6.603 -2.517 16.791 1.00 96.44 145 LEU A CA 1
ATOM 1195 C C . LEU A 1 145 ? -5.930 -1.631 17.834 1.00 96.44 145 LEU A C 1
ATOM 1197 O O . LEU A 1 145 ? -4.747 -1.818 18.136 1.00 96.44 145 LEU A O 1
ATOM 1201 N N . ARG A 1 146 ? -6.690 -0.700 18.409 1.00 96.44 146 ARG A N 1
ATOM 1202 C CA . ARG A 1 146 ? -6.244 0.113 19.535 1.00 96.44 146 ARG A CA 1
ATOM 1203 C C . ARG A 1 146 ? -7.096 -0.129 20.764 1.00 96.44 146 ARG A C 1
ATOM 1205 O O . ARG A 1 146 ? -8.311 -0.291 20.675 1.00 96.44 146 ARG A O 1
ATOM 1212 N N . PHE A 1 147 ? -6.435 -0.109 21.909 1.00 95.50 147 PHE A N 1
ATOM 1213 C CA . PHE A 1 147 ? -7.063 -0.128 23.212 1.00 95.50 147 PHE A CA 1
ATOM 1214 C C . PHE A 1 147 ? -6.644 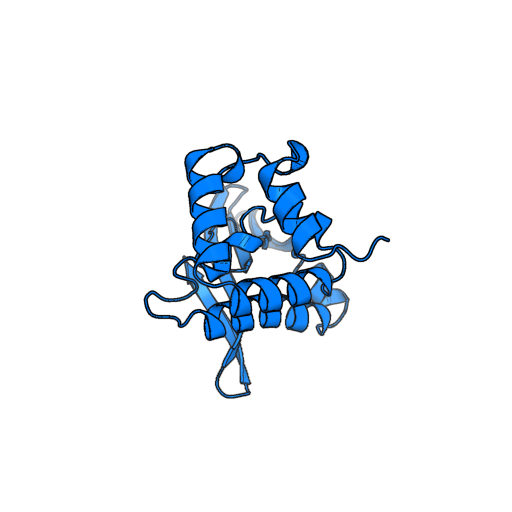1.128 23.963 1.00 95.50 147 PHE A C 1
ATOM 1216 O O . PHE A 1 147 ? -5.460 1.363 24.185 1.00 95.50 147 PHE A O 1
ATOM 1223 N N . ASN A 1 148 ? -7.620 1.965 24.303 1.00 93.75 148 ASN A N 1
ATOM 1224 C CA . ASN A 1 148 ? -7.415 3.257 24.947 1.00 93.75 148 ASN A CA 1
ATOM 1225 C C . ASN A 1 148 ? -6.384 4.150 24.220 1.00 93.75 148 ASN A C 1
ATOM 1227 O O . ASN A 1 148 ? -5.550 4.802 24.842 1.00 93.75 148 ASN A O 1
ATOM 1231 N N . GLY A 1 149 ? -6.419 4.137 22.883 1.00 92.56 149 GLY A N 1
ATOM 1232 C CA . GLY A 1 149 ? -5.488 4.874 22.021 1.00 92.56 149 GLY A CA 1
ATOM 1233 C C . GLY A 1 149 ? -4.151 4.175 21.745 1.00 92.56 149 GLY A C 1
ATOM 1234 O O . GLY A 1 149 ? -3.455 4.565 20.807 1.00 92.56 149 GLY A O 1
ATOM 1235 N N . GLU A 1 150 ? -3.805 3.118 22.479 1.00 95.25 150 GLU A N 1
ATOM 1236 C CA . GLU A 1 150 ? -2.552 2.382 22.300 1.00 95.25 150 GLU A CA 1
ATOM 1237 C C . GLU A 1 150 ? -2.719 1.237 21.296 1.00 95.25 150 GLU A C 1
ATOM 1239 O O . GLU A 1 150 ? -3.725 0.529 21.311 1.00 95.25 150 GLU A O 1
ATOM 1244 N N . VAL A 1 151 ? -1.756 1.051 20.386 1.00 95.69 151 VAL A N 1
ATOM 1245 C CA . VAL A 1 151 ? -1.864 0.004 19.359 1.00 95.69 151 VAL A CA 1
ATOM 1246 C C . VAL A 1 151 ? -1.541 -1.362 19.948 1.00 95.69 151 VAL A C 1
ATOM 1248 O O . VAL A 1 151 ? -0.415 -1.599 20.370 1.00 95.69 151 VAL A O 1
ATOM 1251 N N . ILE A 1 152 ? -2.510 -2.273 19.883 1.00 95.19 152 ILE A N 1
ATOM 1252 C CA . ILE A 1 152 ? -2.378 -3.648 20.373 1.00 95.19 152 ILE A CA 1
ATOM 1253 C C . ILE A 1 152 ? -1.847 -4.578 19.282 1.00 95.19 152 ILE A C 1
ATOM 1255 O O . ILE A 1 152 ? -0.944 -5.370 19.527 1.00 95.19 152 ILE A O 1
ATOM 1259 N N . THR A 1 153 ? -2.393 -4.492 18.066 1.00 95.12 153 THR A N 1
ATOM 1260 C CA . THR A 1 153 ? -1.972 -5.336 16.934 1.00 95.12 153 THR A CA 1
ATOM 1261 C C . THR A 1 153 ? -2.303 -4.679 15.596 1.00 95.12 153 THR A C 1
ATOM 1263 O O . THR A 1 153 ? -3.121 -3.751 15.519 1.00 95.12 153 THR A O 1
ATOM 1266 N N . ARG A 1 154 ? -1.628 -5.145 14.541 1.00 95.38 154 ARG A N 1
ATOM 1267 C CA . ARG A 1 154 ? -1.759 -4.674 13.167 1.00 95.38 154 ARG A CA 1
ATOM 1268 C C . ARG A 1 154 ? -1.852 -5.864 12.225 1.00 95.38 154 ARG A C 1
ATOM 1270 O O . ARG A 1 154 ? -0.889 -6.591 12.057 1.00 95.38 154 ARG A O 1
ATOM 1277 N N . ILE A 1 155 ? -2.974 -6.000 11.535 1.00 95.38 155 ILE A N 1
ATOM 1278 C CA . ILE A 1 155 ? -3.205 -7.106 10.607 1.00 95.38 155 ILE A CA 1
ATOM 1279 C C . ILE A 1 155 ? -3.142 -6.567 9.187 1.00 95.38 155 ILE A C 1
ATOM 1281 O O . ILE A 1 155 ? -4.033 -5.834 8.762 1.00 95.38 155 ILE A O 1
ATOM 1285 N N . SER A 1 156 ? -2.097 -6.916 8.447 1.00 95.25 156 SER A N 1
ATOM 1286 C CA . SER A 1 156 ? -1.973 -6.542 7.035 1.00 95.25 156 SER A CA 1
ATOM 1287 C C . SER A 1 156 ? -2.714 -7.518 6.129 1.00 95.25 156 SER A C 1
ATOM 1289 O O . SER A 1 156 ? -2.686 -8.733 6.339 1.00 95.25 156 SER A O 1
ATOM 1291 N N . PHE A 1 157 ? -3.382 -6.987 5.106 1.00 95.50 157 PHE A N 1
ATOM 1292 C CA . PHE A 1 157 ? -4.132 -7.798 4.163 1.00 95.50 157 PHE A CA 1
ATOM 1293 C C . PHE A 1 157 ? -4.132 -7.239 2.739 1.00 95.50 157 PHE A C 1
ATOM 1295 O O . PHE A 1 157 ? -3.845 -6.067 2.481 1.00 95.50 157 PHE A O 1
ATOM 1302 N N . THR A 1 158 ? -4.462 -8.119 1.798 1.00 95.31 158 THR A N 1
ATOM 1303 C CA . THR A 1 158 ? -4.627 -7.826 0.370 1.00 95.31 158 THR A CA 1
ATOM 1304 C C . THR A 1 158 ? -5.871 -8.534 -0.141 1.00 95.31 158 THR A C 1
ATOM 1306 O O . THR A 1 158 ? -6.147 -9.667 0.245 1.00 95.31 158 THR A O 1
ATOM 1309 N N . LEU A 1 159 ? -6.619 -7.874 -1.023 1.00 95.75 159 LEU A N 1
ATOM 1310 C CA . LEU A 1 159 ? -7.735 -8.496 -1.734 1.00 95.75 159 LEU A CA 1
ATOM 1311 C C . LEU A 1 159 ? -7.194 -9.013 -3.060 1.00 95.75 159 LEU A C 1
ATOM 1313 O O . LEU A 1 159 ? -6.564 -8.249 -3.778 1.00 95.75 159 LEU A O 1
ATOM 1317 N N . LEU A 1 160 ? -7.410 -10.281 -3.383 1.00 95.62 160 LEU A N 1
ATOM 1318 C CA . LEU A 1 160 ? -6.933 -10.849 -4.643 1.00 95.62 160 LEU A CA 1
ATOM 1319 C C . LEU A 1 160 ? -7.845 -11.960 -5.143 1.00 95.62 160 LEU A C 1
ATOM 1321 O O . LEU A 1 160 ? -8.677 -12.474 -4.390 1.00 95.62 160 LEU A O 1
ATOM 1325 N N . TYR A 1 161 ? -7.680 -12.348 -6.405 1.00 94.19 161 TYR A N 1
ATOM 1326 C CA . TYR A 1 161 ? -8.275 -13.579 -6.903 1.00 94.19 161 TYR A CA 1
ATOM 1327 C C . TYR A 1 161 ? -7.315 -14.751 -6.704 1.00 94.19 161 TYR A C 1
ATOM 1329 O O . TYR A 1 161 ? -6.169 -14.736 -7.152 1.00 94.19 161 TYR A O 1
ATOM 1337 N N . TRP A 1 162 ? -7.799 -15.809 -6.061 1.00 89.38 162 TRP A N 1
ATOM 1338 C CA . TRP A 1 162 ? -7.088 -17.075 -5.940 1.00 89.38 162 TRP A CA 1
ATOM 1339 C C . TRP A 1 162 ? -7.962 -18.190 -6.495 1.00 89.38 162 TRP A C 1
ATOM 1341 O O . TRP A 1 162 ? -9.084 -18.388 -6.035 1.00 89.38 162 TRP A O 1
ATOM 1351 N N . GLN A 1 163 ? -7.463 -18.899 -7.511 1.00 88.69 163 GLN A N 1
ATOM 1352 C CA . GLN A 1 163 ? -8.206 -19.974 -8.186 1.00 88.69 163 GLN A CA 1
ATOM 1353 C C . GLN A 1 163 ? -9.614 -19.541 -8.650 1.00 88.69 163 GLN A C 1
ATOM 1355 O O . GLN A 1 163 ? -10.566 -20.307 -8.577 1.00 88.69 163 GLN A O 1
ATOM 1360 N N . GLY A 1 164 ? -9.757 -18.293 -9.109 1.00 89.19 164 GLY A N 1
ATOM 1361 C CA . GLY A 1 164 ? -11.033 -17.739 -9.583 1.00 89.19 164 GLY A CA 1
ATOM 1362 C C . GLY A 1 164 ? -11.958 -17.198 -8.486 1.00 89.19 164 GLY A C 1
ATOM 1363 O O . GLY A 1 164 ? -12.958 -16.557 -8.801 1.00 89.19 164 GLY A O 1
ATOM 1364 N N . HIS A 1 165 ? -11.615 -17.372 -7.210 1.00 92.75 165 HIS A N 1
ATOM 1365 C CA . HIS A 1 165 ? -12.402 -16.869 -6.087 1.00 92.75 165 HIS A CA 1
ATOM 1366 C C . HIS A 1 165 ? -11.796 -15.598 -5.496 1.00 92.75 165 HIS A C 1
ATOM 1368 O O . HIS A 1 165 ? -10.576 -15.463 -5.396 1.00 92.75 165 HIS A O 1
ATOM 1374 N N . ARG A 1 166 ? -12.657 -14.667 -5.069 1.00 94.25 166 ARG A N 1
ATOM 1375 C CA . ARG A 1 166 ? -12.235 -13.495 -4.291 1.00 94.25 166 ARG A CA 1
ATOM 1376 C C . ARG A 1 166 ? -11.746 -13.958 -2.922 1.00 94.25 166 ARG A C 1
ATOM 1378 O O . ARG A 1 166 ? -12.461 -14.673 -2.226 1.00 94.25 166 ARG A O 1
ATOM 1385 N N . MET A 1 167 ? -10.554 -13.524 -2.539 1.00 94.88 167 MET A N 1
ATOM 1386 C CA . MET A 1 167 ? -9.895 -13.912 -1.299 1.00 94.88 167 MET A CA 1
ATOM 1387 C C . MET A 1 167 ? -9.322 -12.686 -0.590 1.00 94.88 167 MET A C 1
ATOM 1389 O O . MET A 1 167 ? -8.874 -11.730 -1.225 1.00 94.88 167 MET A O 1
ATOM 1393 N N . VAL A 1 168 ? -9.303 -12.752 0.741 1.00 95.19 168 VAL A N 1
ATOM 1394 C CA . VAL A 1 168 ? -8.494 -11.874 1.588 1.00 95.19 168 VAL A CA 1
ATOM 1395 C C . VAL A 1 168 ? -7.234 -12.641 1.972 1.00 95.19 168 VAL A C 1
ATOM 1397 O O . VAL A 1 168 ? -7.306 -13.632 2.693 1.00 95.19 168 VAL A O 1
ATOM 1400 N N . PHE A 1 169 ? -6.082 -12.204 1.476 1.00 95.00 169 PHE A 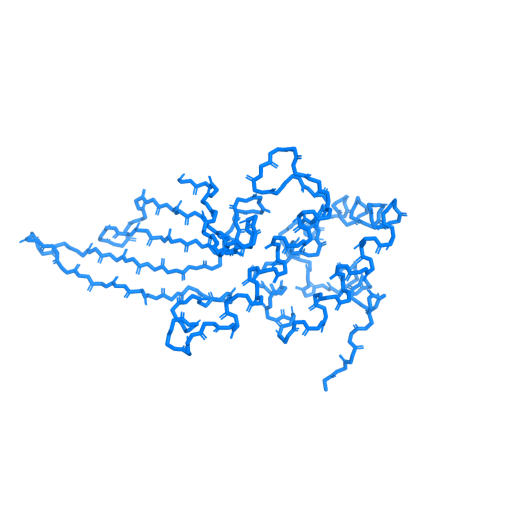N 1
ATOM 1401 C CA . PHE A 1 169 ? -4.792 -12.711 1.924 1.00 95.00 169 PHE A CA 1
ATOM 1402 C C . PHE A 1 169 ? -4.343 -11.915 3.146 1.00 95.00 169 PHE A C 1
ATOM 1404 O O . PHE A 1 169 ? -4.278 -10.690 3.066 1.00 95.00 169 PHE A O 1
ATOM 1411 N N . VAL A 1 170 ? -4.006 -12.595 4.241 1.00 94.06 170 VAL A N 1
ATOM 1412 C CA . VAL A 1 170 ? -3.457 -11.985 5.461 1.00 94.06 170 VAL A CA 1
ATOM 1413 C C . VAL A 1 170 ? -1.955 -12.252 5.505 1.00 94.06 170 VAL A C 1
ATOM 1415 O O . VAL A 1 170 ? -1.539 -13.405 5.408 1.00 94.06 170 VAL A O 1
ATOM 1418 N N . GLY A 1 171 ? -1.152 -11.191 5.590 1.00 85.62 171 GLY A N 1
ATOM 1419 C CA . GLY A 1 171 ? 0.310 -11.277 5.572 1.00 85.62 171 GLY A CA 1
ATOM 1420 C C . GLY A 1 171 ? 0.920 -11.311 6.967 1.00 85.62 171 GLY A C 1
ATOM 1421 O O . GLY A 1 171 ? 1.195 -12.381 7.503 1.00 85.62 171 GLY A O 1
ATOM 1422 N N . GLY A 1 172 ? 1.179 -10.130 7.522 1.00 80.31 172 GLY A N 1
ATOM 1423 C CA . GLY A 1 172 ? 1.700 -9.921 8.876 1.00 80.31 172 GLY A CA 1
ATOM 1424 C C . GLY A 1 172 ? 0.618 -9.577 9.899 1.00 80.31 172 GLY A C 1
ATOM 1425 O O . GLY A 1 172 ? -0.391 -8.957 9.540 1.00 80.31 172 GLY A O 1
ATOM 1426 N N . LEU A 1 173 ? 0.874 -9.976 11.150 1.00 75.00 173 LEU A N 1
ATOM 1427 C CA . LEU A 1 173 ? 0.063 -9.798 12.365 1.00 75.00 173 LEU A CA 1
ATOM 1428 C C . LEU A 1 173 ? 0.850 -9.028 13.441 1.00 75.00 173 LEU A C 1
ATOM 1430 O O . LEU A 1 173 ? 2.088 -9.222 13.477 1.00 75.00 173 LEU A O 1
#

Sequence (173 aa):
MSNLSVISLVVKLMTDRTFHRGKWEDRKFRYKFLLRCCCHPLITTHYFRALCELSDIDDLLEVNPTLPAKIHRPYLFRNSRTGFRVQAVLDHYHLIRSLPQEVRRMLNVSRETSLVRTEGKDGRWLDISCSPCGFDREGELMLILRFNGEVITRISFTLLYWQGHRMVFVGGL

Secondary structure (DSSP, 8-state):
-----HHHHHHHHHH-GGG-SGGGT-HHHHHHHHHHHHHSHHHHHHHHHHHHHSTTHHHHHHH-TTGGGGGGS-BSBTT--HHHHHHHHHHHHHHHHHS-HHHHHHT-SSS-EEEEEEE-TTS-EEEEEEEE---TTT-SEEEEEEETTEEEEEEEEEEEEETTEEEEEE---